Protein AF-A0A327HNP1-F1 (afdb_monomer)

Mean predicted aligned error: 20.13 Å

Sequence (141 aa):
MASVPINELDSLSKMDEYDQMLAMDRISRKYGISISNIQKQLSTLKNKGINGDLSSDNFSIPSKNNNAIGSNTQPLDSPTYLQNADKFRMKYDPSEQSMAKQAQVNQAILCPHCSAPLGIPATRPIKVMCPNCMQESTFHN

Radius of gyration: 29.87 Å; Cα contacts (8 Å, |Δi|>4): 95; chains: 1; bounding box: 74×47×58 Å

Foldseek 3Di:
DQDDDVVLLVVLVPDDPVVNVVSLVVSCVVRVHDSVVSVVVSVVVVCVVDPDDDDDDDDDDPDDDDDDDDDPPDDPPDPDDDDPPVVVDPDDDPDPVSVVLVVQQDDWDADPPPRDIDGDHPDPQDWDQDPPPRDIDTDHD

Secondary structur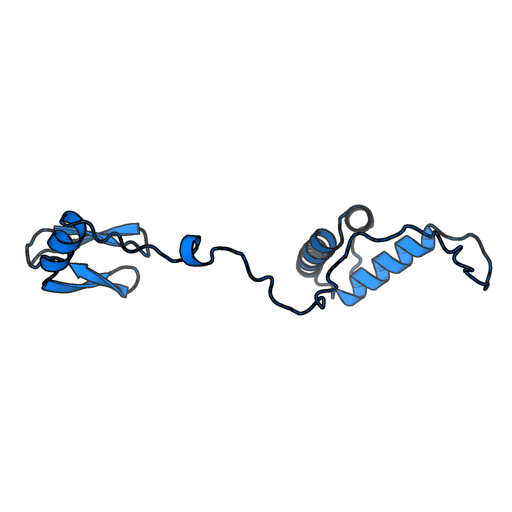e (DSSP, 8-state):
-----HHHHHHHHHS-HHHHHHHHHHHHHHHT--HHHHHHHHHHHHHHT--------------------------TTS----TTGGGGS------HHHHHHHHT--EEEE-TTT--EEEE-S-SSEEEE-TTT--EEEE--

Structure (mmCIF, N/CA/C/O backbone):
data_AF-A0A327HNP1-F1
#
_entry.id   AF-A0A327HNP1-F1
#
loop_
_atom_site.group_PDB
_atom_site.id
_atom_site.type_symbol
_atom_site.label_atom_id
_atom_site.label_alt_id
_atom_site.label_comp_id
_atom_site.label_asym_id
_atom_site.label_entity_id
_atom_site.label_seq_id
_atom_site.pdbx_PDB_ins_code
_atom_site.Cartn_x
_atom_site.Cartn_y
_atom_site.Cartn_z
_atom_site.occupancy
_atom_site.B_iso_or_equiv
_atom_site.auth_seq_id
_atom_site.auth_comp_id
_atom_site.auth_asym_id
_atom_site.auth_atom_id
_atom_site.pdbx_PDB_model_num
ATOM 1 N N . MET A 1 1 ? 24.141 -17.704 -35.811 1.00 49.81 1 MET A N 1
ATOM 2 C CA . MET A 1 1 ? 24.652 -16.547 -35.047 1.00 49.81 1 MET A CA 1
ATOM 3 C C . MET A 1 1 ? 23.521 -15.544 -34.935 1.00 49.81 1 MET A C 1
ATOM 5 O O . MET A 1 1 ? 23.135 -14.987 -35.952 1.00 49.81 1 MET A O 1
ATOM 9 N N . ALA A 1 2 ? 22.911 -15.406 -33.757 1.00 59.84 2 ALA A N 1
ATOM 10 C CA . ALA A 1 2 ? 21.849 -14.425 -33.555 1.00 59.84 2 ALA A CA 1
ATOM 11 C C . ALA A 1 2 ? 22.480 -13.024 -33.583 1.00 59.84 2 ALA A C 1
ATOM 13 O O . ALA A 1 2 ? 23.367 -12.730 -32.782 1.00 59.84 2 ALA A O 1
ATOM 14 N N . SER A 1 3 ? 22.088 -12.204 -34.556 1.00 68.12 3 SER A N 1
ATOM 15 C CA . SER A 1 3 ? 22.570 -10.832 -34.709 1.00 68.12 3 SER A CA 1
ATOM 16 C C . SER A 1 3 ? 21.439 -9.883 -34.363 1.00 68.12 3 SER A C 1
ATOM 18 O O . SER A 1 3 ? 20.332 -10.030 -34.879 1.00 68.12 3 SER A O 1
ATOM 20 N N . VAL A 1 4 ? 21.723 -8.898 -33.516 1.00 77.19 4 VAL A N 1
ATOM 21 C CA . VAL A 1 4 ? 20.814 -7.770 -33.320 1.00 77.19 4 VAL A CA 1
ATOM 22 C C . VAL A 1 4 ? 20.812 -6.936 -34.613 1.00 77.19 4 VAL A C 1
ATOM 24 O O . VAL A 1 4 ? 21.875 -6.764 -35.222 1.00 77.19 4 VAL A O 1
ATOM 27 N N . PRO A 1 5 ? 19.653 -6.453 -35.089 1.00 83.50 5 PRO A N 1
ATOM 28 C CA . PRO A 1 5 ? 19.597 -5.593 -36.266 1.00 83.50 5 PRO A CA 1
ATOM 29 C C . PRO A 1 5 ? 20.269 -4.235 -36.010 1.00 83.50 5 PRO A C 1
ATOM 31 O O . PRO A 1 5 ? 20.148 -3.654 -34.933 1.00 83.50 5 PRO A O 1
ATOM 34 N N . ILE A 1 6 ? 20.937 -3.704 -37.039 1.00 79.31 6 ILE A N 1
ATOM 35 C CA . ILE A 1 6 ? 21.750 -2.472 -36.977 1.00 79.31 6 ILE A CA 1
ATOM 36 C C . ILE A 1 6 ? 20.927 -1.252 -36.532 1.00 79.31 6 ILE A C 1
ATOM 38 O O . ILE A 1 6 ? 21.438 -0.404 -35.809 1.00 79.31 6 ILE A O 1
ATOM 42 N N . ASN A 1 7 ? 19.641 -1.195 -36.889 1.00 83.38 7 ASN A N 1
ATOM 43 C CA . ASN A 1 7 ? 18.745 -0.095 -36.513 1.00 83.38 7 ASN A CA 1
ATOM 44 C C . ASN A 1 7 ? 18.555 0.023 -34.989 1.00 83.38 7 ASN A C 1
ATOM 46 O O . ASN A 1 7 ? 18.468 1.128 -34.462 1.00 83.38 7 ASN A O 1
ATOM 50 N N . GLU A 1 8 ? 18.518 -1.107 -34.275 1.00 85.75 8 GLU A N 1
ATOM 51 C CA . GLU A 1 8 ? 18.394 -1.113 -32.810 1.00 85.75 8 GLU A CA 1
ATOM 52 C C . GLU A 1 8 ? 19.714 -0.651 -32.170 1.00 85.75 8 GLU A C 1
ATOM 54 O O . GLU A 1 8 ? 19.702 0.133 -31.225 1.00 85.75 8 GLU A O 1
ATOM 59 N N . LEU A 1 9 ? 20.862 -1.051 -32.731 1.00 83.44 9 LEU A N 1
ATOM 60 C CA . LEU A 1 9 ? 22.184 -0.606 -32.266 1.00 83.44 9 LEU A CA 1
ATOM 61 C C . LEU A 1 9 ? 22.427 0.889 -32.491 1.00 83.44 9 LEU A C 1
ATOM 63 O O . LEU A 1 9 ? 23.034 1.534 -31.640 1.00 83.44 9 LEU A O 1
ATOM 67 N N . ASP A 1 10 ? 21.948 1.445 -33.605 1.00 84.75 10 ASP A N 1
ATOM 68 C CA . ASP A 1 10 ? 22.019 2.887 -33.857 1.00 84.75 10 ASP A CA 1
ATOM 69 C C . ASP A 1 10 ? 21.170 3.656 -32.835 1.00 84.75 10 ASP A C 1
ATOM 71 O O . ASP A 1 10 ? 21.628 4.650 -32.269 1.00 84.75 10 ASP A O 1
ATOM 75 N N . SER A 1 11 ? 19.972 3.152 -32.514 1.00 85.00 11 SER A N 1
ATOM 76 C CA . SER A 1 11 ? 19.118 3.756 -31.484 1.00 85.00 11 SER A CA 1
ATOM 77 C C . SER A 1 11 ? 19.768 3.724 -30.097 1.00 85.00 11 SER A C 1
ATOM 79 O O . SER A 1 11 ? 19.776 4.739 -29.404 1.00 85.00 11 SER A O 1
ATOM 81 N N . LEU A 1 12 ? 20.415 2.608 -29.742 1.00 86.69 12 LEU A N 1
ATOM 82 C CA . LEU A 1 12 ? 21.168 2.449 -28.498 1.00 86.69 12 LEU A CA 1
ATOM 83 C C . LEU A 1 12 ? 22.353 3.412 -28.388 1.00 86.69 12 LEU A C 1
ATOM 85 O O . LEU A 1 12 ? 22.745 3.755 -27.279 1.00 86.69 12 LEU A O 1
ATOM 89 N N . SER A 1 13 ? 22.945 3.826 -29.512 1.00 8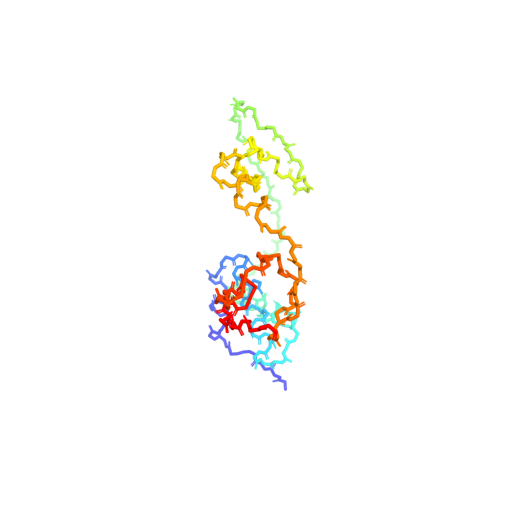4.00 13 SER A N 1
ATOM 90 C CA . SER A 1 13 ? 24.081 4.755 -29.510 1.00 84.00 13 SER A CA 1
ATOM 91 C C . SER A 1 13 ? 23.686 6.209 -29.223 1.00 84.00 13 SER A C 1
ATOM 93 O O . SER A 1 13 ? 24.545 7.006 -28.852 1.00 84.00 13 SER A O 1
ATOM 95 N N . LYS A 1 14 ? 22.401 6.549 -29.397 1.00 87.06 14 LYS A N 1
ATOM 96 C CA . LYS A 1 14 ? 21.849 7.902 -29.213 1.00 87.06 14 LYS A CA 1
ATOM 97 C C . LYS A 1 14 ? 21.201 8.113 -27.844 1.00 87.06 14 LYS A C 1
ATOM 99 O O . LYS A 1 14 ? 20.864 9.246 -27.520 1.00 87.06 14 LYS A O 1
ATOM 104 N N . MET A 1 15 ? 20.970 7.039 -27.091 1.00 87.25 15 MET A N 1
ATOM 105 C CA . MET A 1 15 ? 20.353 7.080 -25.765 1.00 87.25 15 MET A CA 1
ATOM 106 C C . MET A 1 15 ? 21.380 7.418 -24.680 1.00 87.25 15 MET A C 1
ATOM 108 O O . MET A 1 15 ? 22.563 7.103 -24.818 1.00 87.25 15 MET A O 1
ATOM 112 N N . ASP A 1 16 ? 20.902 8.010 -23.586 1.00 89.38 16 ASP A N 1
ATOM 113 C CA . ASP A 1 16 ? 21.692 8.210 -22.370 1.00 89.38 16 ASP A CA 1
ATOM 114 C C . ASP A 1 16 ? 22.076 6.864 -21.731 1.00 89.38 16 ASP A C 1
ATOM 116 O O . ASP A 1 16 ? 21.422 5.843 -21.946 1.00 89.38 16 ASP A O 1
ATOM 120 N N . GLU A 1 17 ? 23.129 6.850 -20.908 1.00 87.00 17 GLU A N 1
ATOM 121 C CA . GLU A 1 17 ? 23.732 5.623 -20.354 1.00 87.00 17 GLU A CA 1
ATOM 122 C C . GLU A 1 17 ? 22.732 4.738 -19.578 1.00 87.00 17 GLU A C 1
ATOM 124 O O . GLU A 1 17 ? 22.752 3.508 -19.692 1.00 87.00 17 GLU A O 1
ATOM 129 N N . TYR A 1 18 ? 21.799 5.350 -18.838 1.00 89.88 18 TYR A N 1
ATOM 130 C CA . TYR A 1 18 ? 20.748 4.624 -18.114 1.00 89.88 18 TYR A CA 1
ATOM 131 C C . TYR A 1 18 ? 19.718 3.980 -19.056 1.00 89.88 18 TYR A C 1
ATOM 133 O O . TYR A 1 18 ? 19.392 2.795 -18.921 1.00 89.88 18 TYR A O 1
ATOM 141 N N . ASP A 1 19 ? 19.239 4.736 -20.044 1.00 92.31 19 ASP A N 1
ATOM 142 C CA . ASP A 1 19 ? 18.279 4.247 -21.037 1.00 92.31 19 ASP A CA 1
ATOM 143 C C . ASP A 1 19 ? 18.902 3.176 -21.934 1.00 92.31 19 ASP A C 1
ATOM 145 O O . ASP A 1 19 ? 18.247 2.187 -22.278 1.00 92.31 19 ASP A O 1
ATOM 149 N N . GLN A 1 20 ? 20.196 3.314 -22.231 1.00 90.69 20 GLN A N 1
ATOM 150 C CA . GLN A 1 20 ? 20.982 2.311 -22.927 1.00 90.69 20 GLN A CA 1
ATOM 151 C C . GLN A 1 20 ? 20.970 0.987 -22.158 1.00 90.69 20 GLN A C 1
ATOM 153 O O . GLN A 1 20 ? 20.647 -0.045 -22.742 1.00 90.69 20 GLN A O 1
ATOM 158 N N . MET A 1 21 ? 21.243 0.984 -20.849 1.00 90.88 21 MET A N 1
ATOM 159 C CA . MET A 1 21 ? 21.204 -0.243 -20.040 1.00 90.88 21 MET A CA 1
ATOM 160 C C . MET A 1 21 ? 19.828 -0.928 -20.097 1.00 90.88 21 MET A C 1
ATOM 162 O O . MET A 1 21 ? 19.743 -2.144 -20.295 1.00 90.88 21 MET A O 1
ATOM 166 N N . LEU A 1 22 ? 18.744 -0.159 -19.973 1.00 92.69 22 LEU A N 1
ATOM 167 C CA . LEU A 1 22 ? 17.385 -0.701 -19.989 1.00 92.69 22 LEU A CA 1
ATOM 168 C C . LEU A 1 22 ? 16.991 -1.248 -21.371 1.00 92.69 22 LEU A C 1
ATOM 170 O O . LEU A 1 22 ? 16.366 -2.308 -21.475 1.00 92.69 22 LEU A O 1
ATOM 174 N N . ALA A 1 23 ? 17.369 -0.553 -22.443 1.00 91.69 23 ALA A N 1
ATOM 175 C CA . ALA A 1 23 ? 17.142 -1.000 -23.812 1.00 91.69 23 ALA A CA 1
ATOM 176 C C . ALA A 1 23 ? 17.944 -2.273 -24.138 1.00 91.69 23 ALA A C 1
ATOM 178 O O . ALA A 1 23 ? 17.420 -3.179 -24.788 1.00 91.69 23 ALA A O 1
ATOM 179 N N . MET A 1 24 ? 19.165 -2.404 -23.614 1.00 89.38 24 MET A N 1
ATOM 180 C CA . MET A 1 24 ? 19.993 -3.606 -23.759 1.00 89.38 24 MET A CA 1
ATOM 181 C C . MET A 1 24 ? 19.370 -4.830 -23.076 1.00 89.38 24 MET A C 1
ATOM 183 O O . MET A 1 24 ? 19.401 -5.914 -23.660 1.00 89.38 24 MET A O 1
ATOM 187 N N . ASP A 1 25 ? 18.743 -4.675 -21.900 1.00 91.94 25 ASP A N 1
ATOM 188 C CA . ASP A 1 25 ? 17.995 -5.770 -21.252 1.00 91.94 25 ASP A CA 1
ATOM 189 C C . ASP A 1 25 ? 16.779 -6.200 -22.092 1.00 91.94 25 ASP A C 1
ATOM 191 O O . ASP A 1 25 ? 16.537 -7.392 -22.300 1.00 91.94 25 ASP A O 1
ATOM 195 N N . ARG A 1 26 ? 16.045 -5.237 -22.667 1.00 91.56 26 ARG A N 1
ATOM 196 C CA . ARG A 1 26 ? 14.909 -5.525 -23.563 1.00 91.56 26 ARG A CA 1
ATOM 197 C C . ARG A 1 26 ? 15.349 -6.270 -24.827 1.00 91.56 26 ARG A C 1
ATOM 199 O O . ARG A 1 26 ? 14.717 -7.253 -25.212 1.00 91.56 26 ARG A O 1
ATOM 206 N N . ILE A 1 27 ? 16.437 -5.831 -25.459 1.00 89.25 27 ILE A N 1
ATOM 207 C CA . ILE A 1 27 ? 16.997 -6.440 -26.676 1.00 89.25 27 ILE A CA 1
ATOM 208 C C . ILE A 1 27 ? 17.559 -7.835 -26.375 1.00 89.25 27 ILE A C 1
ATOM 210 O O . ILE A 1 27 ? 17.314 -8.767 -27.143 1.00 89.25 27 ILE A O 1
ATOM 214 N N . SER A 1 28 ? 18.234 -8.003 -25.236 1.00 90.19 28 SER A N 1
ATOM 215 C CA . SER A 1 28 ? 18.723 -9.295 -24.735 1.00 90.19 28 SER A CA 1
ATOM 216 C C . SER A 1 28 ? 17.597 -10.328 -24.657 1.00 90.19 28 SER A C 1
ATOM 218 O O . SER A 1 28 ? 17.715 -11.419 -25.218 1.00 90.19 28 SER A O 1
ATOM 220 N N . ARG A 1 29 ? 16.452 -9.955 -24.071 1.00 89.44 29 ARG A N 1
ATOM 221 C CA . ARG A 1 29 ? 15.268 -10.826 -23.982 1.00 89.44 29 ARG A CA 1
ATOM 222 C C . ARG A 1 29 ? 14.609 -11.083 -25.337 1.00 89.44 29 ARG A C 1
ATOM 224 O O . ARG A 1 29 ? 14.182 -12.202 -25.597 1.00 89.44 29 ARG A O 1
ATOM 231 N N . LYS A 1 30 ? 14.529 -10.066 -26.202 1.00 89.62 30 LYS A N 1
ATOM 232 C CA . LYS A 1 30 ? 13.878 -10.152 -27.523 1.00 89.62 30 LYS A CA 1
ATOM 233 C C . LYS A 1 30 ? 14.625 -11.072 -28.490 1.00 89.62 30 LYS A C 1
ATOM 235 O O . LYS A 1 30 ? 13.987 -11.803 -29.240 1.00 89.62 30 LYS A O 1
ATOM 240 N N . TYR A 1 31 ? 15.956 -11.033 -28.479 1.00 87.25 31 TYR A N 1
ATOM 241 C CA . TYR A 1 31 ? 16.789 -11.783 -29.427 1.00 87.25 31 TYR A CA 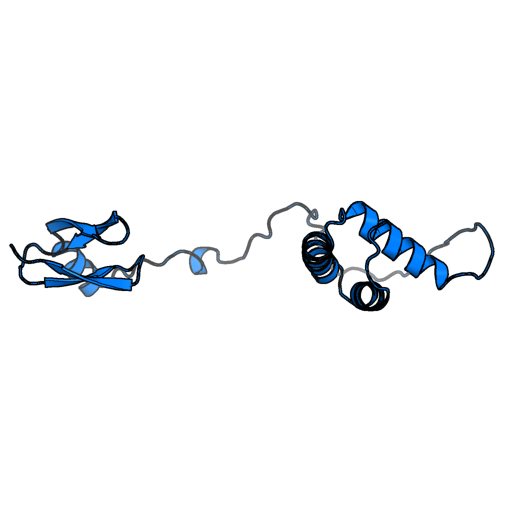1
ATOM 242 C C . TYR A 1 31 ? 17.540 -12.965 -28.796 1.00 87.25 31 TYR A C 1
ATOM 244 O O . TYR A 1 31 ? 18.195 -13.716 -29.517 1.00 87.25 31 TYR A O 1
ATOM 252 N N . GLY A 1 32 ? 17.446 -13.153 -27.475 1.00 85.56 32 GLY A N 1
ATOM 253 C CA . GLY A 1 32 ? 18.103 -14.248 -26.754 1.00 85.56 32 GLY A CA 1
ATOM 254 C C . GLY A 1 32 ? 19.630 -14.131 -26.730 1.00 85.56 32 GLY A C 1
ATOM 255 O O . GLY A 1 32 ? 20.329 -15.142 -26.769 1.00 85.56 32 GLY A O 1
ATOM 256 N N . ILE A 1 33 ? 20.160 -12.906 -26.725 1.00 85.75 33 ILE A N 1
ATOM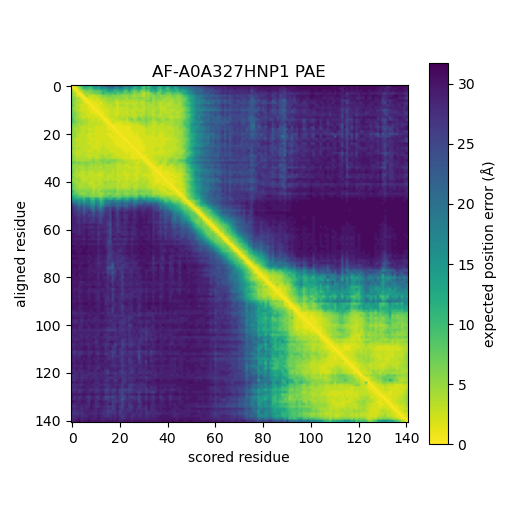 257 C CA . ILE A 1 33 ? 21.598 -12.618 -26.822 1.00 85.75 33 ILE A CA 1
ATOM 258 C C . ILE A 1 33 ? 22.073 -12.032 -25.494 1.00 85.75 33 ILE A C 1
ATOM 260 O O . ILE A 1 33 ? 21.425 -11.153 -24.940 1.00 85.75 33 ILE A O 1
ATOM 264 N N . SER A 1 34 ? 23.226 -12.478 -24.990 1.00 87.00 34 SER A N 1
ATOM 265 C CA . SER A 1 34 ? 23.791 -11.924 -23.757 1.00 87.00 34 SER A CA 1
ATOM 266 C C . SER A 1 34 ? 24.131 -10.438 -23.899 1.00 87.00 34 SER A C 1
ATOM 268 O O . SER A 1 34 ? 24.653 -9.995 -24.924 1.00 87.00 34 SER A O 1
ATOM 270 N N . ILE A 1 35 ? 23.926 -9.678 -22.823 1.00 86.06 35 ILE A N 1
ATOM 271 C CA . ILE A 1 35 ? 24.233 -8.238 -22.755 1.00 86.06 35 ILE A CA 1
ATOM 272 C C . ILE A 1 35 ? 25.692 -7.954 -23.161 1.00 86.06 35 ILE A C 1
ATOM 274 O O . ILE A 1 35 ? 25.960 -7.012 -23.905 1.00 86.06 35 ILE A O 1
ATOM 278 N N . SER A 1 36 ? 26.623 -8.833 -22.774 1.00 85.69 36 SER A N 1
ATOM 279 C CA . SER A 1 36 ? 28.044 -8.750 -23.134 1.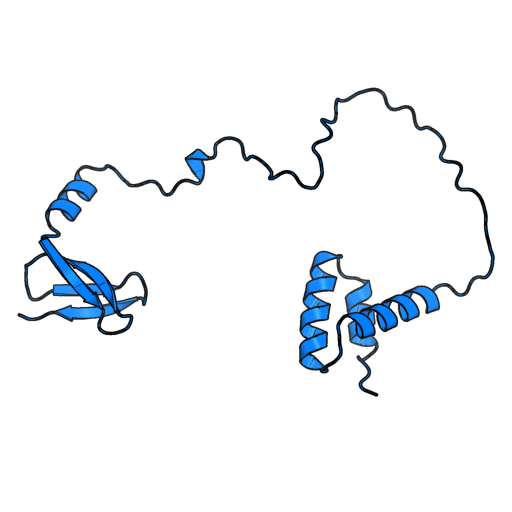00 85.69 36 SER A CA 1
ATOM 280 C C . SER A 1 36 ? 28.309 -8.817 -24.643 1.00 85.69 36 SER A C 1
ATOM 282 O O . SER A 1 36 ? 29.221 -8.159 -25.142 1.00 85.69 36 SER A O 1
ATOM 284 N N . ASN A 1 37 ? 27.518 -9.589 -25.390 1.00 84.75 37 ASN A N 1
ATOM 285 C CA . ASN A 1 37 ? 27.648 -9.677 -26.843 1.00 84.75 37 ASN A CA 1
ATOM 286 C C . ASN A 1 37 ? 27.087 -8.426 -27.519 1.00 84.75 37 ASN A C 1
ATOM 288 O O . ASN A 1 37 ? 27.696 -7.926 -28.462 1.00 84.75 37 ASN A O 1
ATOM 292 N N . ILE A 1 38 ? 25.986 -7.877 -27.004 1.00 87.12 38 ILE A N 1
ATOM 293 C CA . ILE A 1 38 ? 25.399 -6.646 -27.539 1.00 87.12 38 ILE A CA 1
ATOM 294 C C . ILE A 1 38 ? 26.344 -5.456 -27.284 1.00 87.12 38 ILE A C 1
ATOM 296 O O . ILE A 1 38 ? 26.560 -4.644 -28.179 1.00 87.12 38 ILE A O 1
ATOM 300 N N . GLN A 1 39 ? 27.001 -5.388 -26.118 1.00 86.88 39 GLN A N 1
ATOM 301 C CA . GLN A 1 39 ? 28.001 -4.350 -25.818 1.00 86.88 39 GLN A CA 1
ATOM 302 C C . GLN A 1 39 ? 29.200 -4.403 -26.773 1.00 86.88 39 GLN A C 1
ATOM 304 O O . GLN A 1 39 ? 29.645 -3.363 -27.252 1.00 86.88 39 GLN A O 1
ATOM 309 N N . LYS A 1 40 ? 29.696 -5.605 -27.100 1.00 85.31 40 LYS A N 1
ATOM 310 C CA . LYS A 1 40 ? 30.757 -5.790 -28.108 1.00 85.31 40 LYS A CA 1
ATOM 311 C C . LYS A 1 40 ? 30.315 -5.330 -29.499 1.00 85.31 40 LYS A C 1
ATOM 313 O O . LYS A 1 40 ? 31.093 -4.720 -30.229 1.00 85.31 40 LYS A O 1
ATOM 318 N N . GLN A 1 41 ? 29.073 -5.612 -29.886 1.00 83.12 41 GLN A N 1
ATOM 319 C CA . GLN A 1 41 ? 28.537 -5.155 -31.172 1.00 83.12 41 GLN A CA 1
ATOM 320 C C . GLN A 1 41 ? 28.361 -3.627 -31.204 1.00 83.12 41 GLN A C 1
ATOM 322 O O . GLN A 1 41 ? 28.615 -2.993 -32.224 1.00 83.12 41 GLN A O 1
ATOM 327 N N . LEU A 1 42 ? 28.008 -3.014 -30.074 1.00 84.50 42 LEU A N 1
ATOM 328 C CA . LEU A 1 42 ? 27.876 -1.565 -29.956 1.00 84.50 42 LEU A CA 1
ATOM 329 C C . LEU A 1 42 ? 29.236 -0.847 -29.958 1.00 84.50 42 LEU A C 1
ATOM 331 O O . LEU A 1 42 ? 29.390 0.168 -30.633 1.00 84.50 42 LEU A O 1
ATOM 335 N N . SER A 1 43 ? 30.248 -1.382 -29.269 1.00 80.19 43 SER A N 1
ATOM 336 C CA . SER A 1 43 ? 31.604 -0.814 -29.280 1.00 80.19 43 SER A CA 1
ATOM 337 C C . SER A 1 43 ? 32.290 -0.966 -30.639 1.00 80.19 43 SER A C 1
ATOM 339 O O . SER A 1 43 ? 32.935 -0.031 -31.107 1.00 80.19 43 SER A O 1
ATOM 341 N N . THR A 1 44 ? 32.098 -2.097 -31.325 1.00 80.69 44 THR A N 1
ATOM 342 C CA . THR A 1 44 ? 32.581 -2.272 -32.706 1.00 80.69 44 THR A CA 1
ATOM 343 C C . THR A 1 44 ? 31.888 -1.326 -33.683 1.00 80.69 44 THR A C 1
ATOM 345 O O . THR A 1 44 ? 32.558 -0.789 -34.561 1.00 80.69 44 THR A O 1
ATOM 348 N N . LEU A 1 45 ? 30.588 -1.051 -33.517 1.00 77.69 45 LEU A N 1
ATOM 349 C CA . LEU A 1 45 ? 29.877 -0.052 -34.320 1.00 77.69 45 LEU A CA 1
ATOM 350 C C . LEU A 1 45 ? 30.404 1.367 -34.059 1.00 77.69 45 LEU A C 1
ATOM 352 O O . LEU A 1 45 ? 30.692 2.092 -35.010 1.00 77.69 45 LEU A O 1
ATOM 356 N N . LYS A 1 46 ? 30.595 1.733 -32.785 1.00 75.56 46 LYS A N 1
ATOM 357 C CA . LYS A 1 46 ? 31.152 3.032 -32.386 1.00 75.56 46 LYS A CA 1
ATOM 358 C C . LYS A 1 46 ? 32.556 3.235 -32.952 1.00 75.56 46 LYS A C 1
ATOM 360 O O . LYS A 1 46 ? 32.825 4.285 -33.517 1.00 75.56 46 LYS A O 1
ATOM 365 N N . ASN A 1 47 ? 33.409 2.213 -32.892 1.00 67.31 47 ASN A N 1
ATOM 366 C CA . ASN A 1 47 ? 34.760 2.269 -33.454 1.00 67.31 47 ASN A CA 1
ATOM 367 C C . ASN A 1 47 ? 34.774 2.215 -34.988 1.00 67.31 47 ASN A C 1
ATOM 369 O O . ASN A 1 47 ? 35.667 2.780 -35.609 1.00 67.31 47 ASN A O 1
ATOM 373 N N . LYS A 1 48 ? 33.781 1.591 -35.635 1.00 60.81 48 LYS A N 1
ATOM 374 C CA . LYS A 1 48 ? 33.686 1.566 -37.103 1.00 60.81 48 LYS A CA 1
ATOM 375 C C . LYS A 1 48 ? 33.404 2.951 -37.700 1.00 60.81 48 LYS A C 1
ATOM 377 O O . LYS A 1 48 ? 33.798 3.193 -38.839 1.00 60.81 48 LYS A O 1
ATOM 382 N N . GLY A 1 49 ? 32.802 3.861 -36.930 1.00 51.25 49 GLY A N 1
ATOM 383 C CA . GLY A 1 49 ? 32.676 5.282 -37.277 1.00 51.25 49 GLY A CA 1
ATOM 384 C C . GLY A 1 49 ? 33.976 6.090 -37.153 1.00 51.25 49 GLY A C 1
ATOM 385 O O . GLY A 1 49 ? 34.002 7.249 -37.553 1.00 51.25 49 GLY A O 1
ATOM 386 N N . ILE A 1 50 ? 35.050 5.493 -36.625 1.00 49.19 50 ILE A N 1
ATOM 387 C CA . ILE A 1 50 ? 36.333 6.148 -36.344 1.00 49.19 50 ILE A CA 1
ATOM 388 C C . ILE A 1 50 ? 37.459 5.309 -36.962 1.00 49.19 50 ILE A C 1
ATOM 390 O O . ILE A 1 50 ? 38.323 4.778 -36.277 1.00 49.19 50 ILE A O 1
ATOM 394 N N . ASN A 1 51 ? 37.438 5.151 -38.286 1.00 40.50 51 ASN A N 1
ATOM 395 C CA . ASN A 1 51 ? 38.643 4.774 -39.028 1.00 40.50 51 ASN A CA 1
ATOM 396 C C . ASN A 1 51 ? 39.280 6.051 -39.581 1.00 40.50 51 ASN A C 1
ATOM 398 O O . ASN A 1 51 ? 39.198 6.353 -40.767 1.00 40.50 51 ASN A O 1
ATOM 402 N N . GLY A 1 52 ? 39.861 6.815 -38.660 1.00 36.12 52 GLY A N 1
ATOM 403 C CA . GLY A 1 52 ? 41.006 7.677 -38.899 1.00 36.12 52 GLY A CA 1
ATOM 404 C C . GLY A 1 52 ? 42.121 7.149 -38.002 1.00 36.12 52 GLY A C 1
ATOM 405 O O . GLY A 1 52 ? 41.926 7.010 -36.800 1.00 36.12 52 GLY A O 1
ATOM 406 N N . ASP A 1 53 ? 43.212 6.758 -38.640 1.00 39.66 53 ASP A N 1
ATOM 407 C CA . ASP A 1 53 ? 44.420 6.142 -38.099 1.00 39.66 53 ASP A CA 1
ATOM 408 C C . ASP A 1 53 ? 45.115 6.986 -37.003 1.00 39.66 53 ASP A C 1
ATOM 410 O O . ASP A 1 53 ? 44.900 8.194 -36.905 1.00 39.66 53 ASP A O 1
ATOM 414 N N . LEU A 1 54 ? 46.043 6.331 -36.297 1.00 38.44 54 LEU A N 1
ATOM 415 C CA . LEU A 1 54 ? 47.147 6.860 -35.479 1.00 38.44 54 LEU A CA 1
ATOM 416 C C . LEU A 1 54 ? 46.960 7.075 -33.954 1.00 38.44 54 LEU A C 1
ATOM 418 O O . LEU A 1 54 ? 46.332 8.013 -33.481 1.00 38.44 54 LEU A O 1
ATOM 422 N N . SER A 1 55 ? 47.618 6.169 -33.216 1.00 42.28 55 SER A N 1
ATOM 423 C CA . SER A 1 55 ? 48.646 6.359 -32.170 1.00 42.28 55 SER A CA 1
ATOM 424 C C . SER A 1 55 ? 48.566 7.485 -31.126 1.00 42.28 55 SER A C 1
ATOM 426 O O . SER A 1 55 ? 48.349 8.646 -31.434 1.00 42.28 55 SER A O 1
ATOM 428 N N . SER A 1 56 ? 48.911 7.084 -29.891 1.00 53.38 56 SER A N 1
ATOM 429 C CA . SER A 1 56 ? 49.698 7.801 -28.865 1.00 53.38 56 SER A CA 1
ATOM 430 C C . SER A 1 56 ? 49.905 9.304 -29.069 1.00 53.38 56 SER A C 1
ATOM 432 O O . SER A 1 56 ? 50.630 9.689 -29.977 1.00 53.38 56 SER A O 1
ATOM 434 N N . ASP A 1 57 ? 49.386 10.131 -28.155 1.00 38.78 57 ASP A N 1
ATOM 435 C CA . ASP A 1 57 ? 50.224 10.999 -27.311 1.00 38.78 57 ASP A CA 1
ATOM 436 C C . ASP A 1 57 ? 49.409 11.976 -26.442 1.00 38.78 57 ASP A C 1
ATOM 438 O O . ASP A 1 57 ? 48.471 12.633 -26.882 1.00 38.78 57 ASP A O 1
ATOM 442 N N . ASN A 1 58 ? 49.840 12.063 -25.180 1.00 49.72 58 ASN A N 1
ATOM 443 C CA . ASN A 1 58 ? 49.896 13.255 -24.326 1.00 49.72 58 ASN A CA 1
ATOM 444 C C . ASN A 1 58 ? 48.701 14.227 -24.333 1.00 49.72 58 ASN A C 1
ATOM 446 O O . ASN A 1 58 ? 48.717 15.268 -24.990 1.00 49.72 58 ASN A O 1
ATOM 450 N N . PHE A 1 59 ? 47.738 13.990 -23.438 1.00 36.88 59 PHE A N 1
ATOM 451 C CA . PHE A 1 59 ? 46.823 15.043 -22.990 1.00 36.88 59 PHE A CA 1
ATOM 452 C C . PHE A 1 59 ? 47.468 15.868 -21.864 1.00 36.88 59 PHE A C 1
ATOM 454 O O . PHE A 1 59 ? 47.333 15.560 -20.680 1.00 36.88 59 PHE A O 1
ATOM 461 N N . SER A 1 60 ? 48.163 16.944 -22.238 1.00 45.03 60 SER A N 1
ATOM 462 C CA . SER A 1 60 ? 48.446 18.061 -21.329 1.00 45.03 60 SER A CA 1
ATOM 463 C C . SER A 1 60 ? 47.160 18.854 -21.104 1.00 45.03 60 SER A C 1
ATOM 465 O O . SER A 1 60 ? 46.659 19.518 -22.010 1.00 45.03 60 SER A O 1
ATOM 467 N N . ILE A 1 61 ? 46.622 18.787 -19.887 1.00 51.09 61 ILE A N 1
ATOM 468 C CA . ILE A 1 61 ? 45.493 19.609 -19.443 1.00 51.09 61 ILE A CA 1
ATOM 469 C C . ILE A 1 61 ? 46.017 21.016 -19.104 1.00 51.09 61 ILE A C 1
ATOM 471 O O . ILE A 1 61 ? 46.873 21.133 -18.224 1.00 51.09 61 ILE A O 1
ATOM 475 N N . PRO A 1 62 ? 45.520 22.106 -19.721 1.00 45.12 62 PRO A N 1
ATOM 476 C CA . PRO A 1 62 ? 45.814 23.445 -19.238 1.00 45.12 62 PRO A CA 1
ATOM 477 C C . PRO A 1 62 ? 44.986 23.702 -17.976 1.00 45.12 62 PRO A C 1
ATOM 479 O O . PRO A 1 62 ? 43.753 23.708 -18.016 1.00 45.12 62 PRO A O 1
ATOM 482 N N . SER A 1 63 ? 45.679 23.932 -16.858 1.00 50.78 63 SER A N 1
ATOM 483 C CA . SER A 1 63 ? 45.112 24.446 -15.608 1.00 50.78 63 SER A CA 1
ATOM 484 C C . SER A 1 63 ? 44.254 25.678 -15.873 1.00 50.78 63 SER A C 1
ATOM 486 O O . SER A 1 63 ? 44.768 26.767 -16.135 1.00 50.78 63 SER A O 1
ATOM 488 N N . LYS A 1 64 ? 42.935 25.525 -15.745 1.00 43.97 64 LYS A N 1
ATOM 489 C CA . LYS A 1 64 ? 42.025 26.658 -15.620 1.00 43.97 64 LYS A CA 1
ATOM 490 C C . LYS A 1 64 ? 41.828 26.935 -14.135 1.00 43.97 64 LYS A C 1
ATOM 492 O O . LYS A 1 64 ? 40.991 26.321 -13.480 1.00 43.97 64 LYS A O 1
ATOM 497 N N . ASN A 1 65 ? 42.641 27.860 -13.627 1.00 52.66 65 ASN A N 1
ATOM 498 C CA . ASN A 1 65 ? 42.395 28.562 -12.372 1.00 52.66 65 ASN A CA 1
ATOM 499 C C . ASN A 1 65 ? 40.968 29.119 -12.394 1.00 52.66 65 ASN A C 1
ATOM 501 O O . ASN A 1 65 ? 40.690 30.076 -13.110 1.00 52.66 65 ASN A O 1
ATOM 505 N N . ASN A 1 66 ? 40.079 28.527 -11.603 1.00 44.59 66 ASN A N 1
ATOM 506 C CA . ASN A 1 66 ? 38.858 29.179 -11.162 1.00 44.59 66 ASN A CA 1
ATOM 507 C C . ASN A 1 66 ? 38.781 29.005 -9.653 1.00 44.59 66 ASN A C 1
ATOM 509 O O . ASN A 1 66 ? 38.546 27.918 -9.130 1.00 44.59 66 ASN A O 1
ATOM 513 N N . ASN A 1 67 ? 39.063 30.110 -8.977 1.00 44.56 67 ASN A N 1
ATOM 514 C CA . ASN A 1 67 ? 39.011 30.243 -7.539 1.00 44.56 67 ASN A CA 1
ATOM 515 C C . ASN A 1 67 ? 37.609 29.897 -7.012 1.00 44.56 67 ASN A C 1
ATOM 517 O O . ASN A 1 67 ? 36.617 30.492 -7.417 1.00 44.56 67 ASN A O 1
ATOM 521 N N . ALA A 1 68 ? 37.597 28.941 -6.083 1.00 51.16 68 ALA A N 1
ATOM 522 C CA . ALA A 1 68 ? 36.758 28.856 -4.891 1.00 51.16 68 ALA A CA 1
ATOM 523 C C . ALA A 1 68 ? 35.269 29.244 -5.006 1.00 51.16 68 ALA A C 1
ATOM 525 O O . ALA A 1 68 ? 34.876 30.360 -4.678 1.00 51.16 68 ALA A O 1
ATOM 526 N N . ILE A 1 69 ? 34.423 28.241 -5.248 1.00 44.84 69 ILE A N 1
ATOM 527 C CA . ILE A 1 69 ? 33.206 28.052 -4.448 1.00 44.84 69 ILE A CA 1
ATOM 528 C C . ILE A 1 69 ? 33.265 26.613 -3.934 1.00 44.84 69 ILE A C 1
ATOM 530 O O . ILE A 1 69 ? 33.387 25.681 -4.724 1.00 44.84 69 ILE A O 1
ATOM 534 N N . GLY A 1 70 ? 33.273 26.450 -2.608 1.00 53.94 70 GLY A N 1
ATOM 535 C CA . GLY A 1 70 ? 33.505 25.178 -1.928 1.00 53.94 70 GLY A CA 1
ATOM 536 C C . GLY A 1 70 ? 32.542 24.083 -2.378 1.00 53.94 70 GLY A C 1
ATOM 537 O O . GLY A 1 70 ? 31.384 24.052 -1.967 1.00 53.94 70 GLY A O 1
ATOM 538 N N . SER A 1 71 ? 33.032 23.162 -3.202 1.00 42.81 71 SER A N 1
ATOM 539 C CA . SER A 1 71 ? 32.356 21.914 -3.517 1.00 42.81 71 SER A CA 1
ATOM 540 C C . SER A 1 71 ? 32.774 20.878 -2.483 1.00 42.81 71 SER A C 1
ATOM 542 O O . SER A 1 71 ? 33.873 20.331 -2.503 1.00 42.81 71 SER A O 1
ATOM 544 N N . ASN A 1 72 ? 31.874 20.647 -1.534 1.00 49.19 72 ASN A N 1
ATOM 545 C CA . ASN A 1 72 ? 31.956 19.545 -0.595 1.00 49.19 72 ASN A CA 1
ATOM 546 C C . ASN A 1 72 ? 31.967 18.242 -1.415 1.00 49.19 72 ASN A C 1
ATOM 548 O O . ASN A 1 72 ? 30.944 17.850 -1.976 1.00 49.19 72 ASN A O 1
ATOM 552 N N . THR A 1 73 ? 33.133 17.616 -1.561 1.00 54.91 73 THR A N 1
ATOM 553 C CA . THR A 1 73 ? 33.301 16.337 -2.257 1.00 54.91 73 THR A CA 1
ATOM 554 C C . THR A 1 73 ? 32.693 15.237 -1.398 1.00 54.91 73 THR A C 1
ATOM 556 O O . THR A 1 73 ? 33.381 14.627 -0.580 1.00 54.91 73 THR A O 1
ATOM 559 N N . GLN A 1 74 ? 31.386 15.008 -1.531 1.00 59.72 74 GLN A N 1
ATOM 560 C CA . GLN A 1 74 ? 30.779 13.798 -0.987 1.00 59.72 74 GLN A CA 1
ATOM 561 C C . GLN A 1 74 ? 31.161 12.595 -1.870 1.00 59.72 74 GLN A C 1
ATOM 563 O O . GLN A 1 74 ? 31.102 12.701 -3.096 1.00 59.72 74 GLN A O 1
ATOM 568 N N . PRO A 1 75 ? 31.589 11.466 -1.276 1.00 60.72 75 PRO A N 1
ATOM 569 C CA . PRO A 1 75 ? 31.947 10.263 -2.021 1.00 60.72 75 PRO A CA 1
ATOM 570 C C . PRO A 1 75 ? 30.719 9.690 -2.746 1.00 60.72 75 PRO A C 1
ATOM 572 O O . PRO A 1 75 ? 29.628 9.640 -2.170 1.00 60.72 75 PRO A O 1
ATOM 575 N N . LEU A 1 76 ? 30.921 9.242 -3.993 1.00 61.53 76 LEU A N 1
ATOM 576 C CA . LEU A 1 76 ? 29.881 8.766 -4.924 1.00 61.53 76 LEU A CA 1
ATOM 577 C C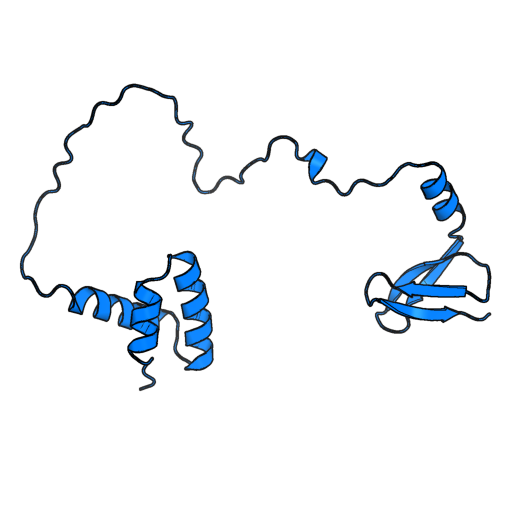 . LEU A 1 76 ? 29.058 7.554 -4.427 1.00 61.53 76 LEU A C 1
ATOM 579 O O . LEU A 1 76 ? 28.034 7.253 -5.027 1.00 61.53 76 LEU A O 1
ATOM 583 N N . ASP A 1 77 ? 29.453 6.912 -3.322 1.00 63.22 77 ASP A N 1
ATOM 584 C CA . ASP A 1 77 ? 28.764 5.761 -2.708 1.00 63.22 77 ASP A CA 1
ATOM 585 C C . ASP A 1 77 ? 28.019 6.098 -1.400 1.00 63.22 77 ASP A C 1
ATOM 587 O O . ASP A 1 77 ? 27.600 5.206 -0.659 1.00 63.22 77 ASP A O 1
ATOM 591 N N . SER A 1 78 ? 27.857 7.381 -1.062 1.00 68.50 78 SER A N 1
ATOM 592 C CA . SER A 1 78 ? 27.127 7.774 0.150 1.00 68.50 78 SER A CA 1
ATOM 593 C C . SER A 1 78 ? 25.644 8.053 -0.140 1.00 68.50 78 SER A C 1
ATOM 595 O O . SER A 1 78 ? 25.330 8.770 -1.094 1.00 68.50 78 SER A O 1
ATOM 597 N N . PRO A 1 79 ? 24.702 7.507 0.659 1.00 76.00 79 PRO A N 1
ATOM 598 C CA . PRO A 1 79 ? 23.285 7.782 0.470 1.00 76.00 79 PRO A CA 1
ATOM 599 C C . PRO A 1 79 ? 23.028 9.282 0.623 1.00 76.00 79 PRO A C 1
ATOM 601 O O . PRO A 1 79 ? 23.465 9.908 1.590 1.00 76.00 79 PRO A O 1
ATOM 604 N N . THR A 1 80 ? 22.307 9.864 -0.335 1.00 81.25 80 THR A N 1
ATOM 605 C CA . THR A 1 80 ? 21.926 11.275 -0.282 1.00 81.25 80 THR A CA 1
ATOM 606 C C . THR A 1 80 ? 20.938 11.490 0.861 1.00 81.25 80 THR A C 1
ATO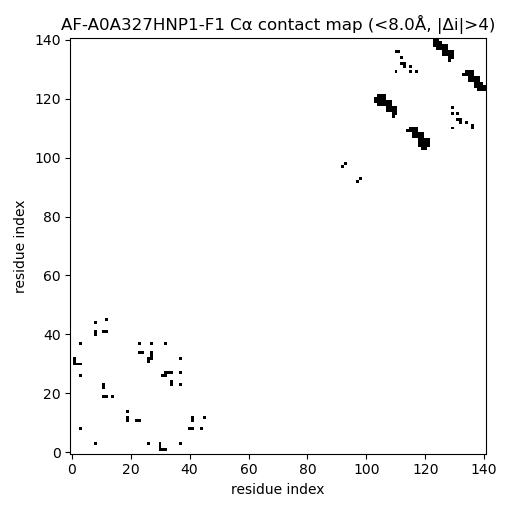M 608 O O . THR A 1 80 ? 19.772 11.101 0.784 1.00 81.25 80 THR A O 1
ATOM 611 N N . TYR A 1 81 ? 21.402 12.115 1.942 1.00 81.50 81 TYR A N 1
ATOM 612 C CA . TYR A 1 81 ? 20.554 12.471 3.074 1.00 81.50 81 TYR A CA 1
ATOM 613 C C . TYR A 1 81 ? 19.686 13.670 2.707 1.00 81.50 81 TYR A C 1
ATOM 615 O O . TYR A 1 81 ? 20.165 14.798 2.584 1.00 81.50 81 TYR A O 1
ATOM 623 N N . LEU A 1 82 ? 18.393 13.417 2.536 1.00 83.50 82 LEU A N 1
ATOM 624 C CA . LEU A 1 82 ? 17.423 14.459 2.243 1.00 83.50 82 LEU A CA 1
ATOM 625 C C . LEU A 1 82 ? 17.141 15.279 3.508 1.00 83.50 82 LEU A C 1
ATOM 627 O O . LEU A 1 82 ? 16.780 14.737 4.557 1.00 83.50 82 LEU A O 1
ATOM 631 N N . GLN A 1 83 ? 17.283 16.599 3.418 1.00 82.12 83 GLN A N 1
ATOM 632 C CA . GLN A 1 83 ? 16.902 17.496 4.504 1.00 82.12 83 GLN A CA 1
ATOM 633 C C . GLN A 1 83 ? 15.370 17.451 4.668 1.00 82.12 83 GLN A C 1
ATOM 635 O O . GLN A 1 83 ? 14.636 17.600 3.695 1.00 82.12 83 GLN A O 1
ATOM 640 N N . ASN A 1 84 ? 14.877 17.289 5.902 1.00 77.94 84 ASN A N 1
ATOM 641 C CA . ASN A 1 84 ? 13.462 17.036 6.249 1.00 77.94 84 ASN A CA 1
ATOM 642 C C . ASN A 1 84 ? 12.927 15.632 5.893 1.00 77.94 84 ASN A C 1
ATOM 644 O O . ASN A 1 84 ? 11.852 15.503 5.300 1.00 77.94 84 ASN A O 1
ATOM 648 N N . ALA A 1 85 ? 13.615 14.574 6.333 1.00 80.00 85 ALA A N 1
ATOM 649 C CA . ALA A 1 85 ? 13.119 13.192 6.257 1.00 80.00 85 ALA A CA 1
ATOM 650 C C . ALA A 1 85 ? 11.689 13.012 6.823 1.00 80.00 85 ALA A C 1
ATOM 652 O O . ALA A 1 85 ? 10.930 12.171 6.344 1.00 80.00 85 ALA A O 1
ATOM 653 N N . ASP A 1 86 ? 11.277 13.847 7.783 1.00 80.88 86 ASP A N 1
ATOM 654 C CA . ASP A 1 86 ? 9.937 13.823 8.385 1.00 80.88 86 ASP A CA 1
ATOM 655 C C . ASP A 1 86 ? 8.789 14.079 7.401 1.00 80.88 86 ASP A C 1
ATOM 657 O O . ASP A 1 86 ? 7.654 13.673 7.656 1.00 80.88 86 ASP A O 1
ATOM 661 N N . LYS A 1 87 ? 9.054 14.724 6.258 1.00 79.81 87 LYS A N 1
ATOM 662 C CA . LYS A 1 87 ? 8.038 14.936 5.214 1.00 79.81 87 LYS A CA 1
ATOM 663 C C . LYS A 1 87 ? 7.699 13.661 4.446 1.00 79.81 87 LYS A C 1
ATOM 665 O O . LYS A 1 87 ? 6.617 13.581 3.877 1.00 79.81 87 LYS A O 1
ATOM 670 N N . PHE A 1 88 ? 8.602 12.687 4.455 1.00 79.56 88 PHE A N 1
ATOM 671 C CA . PHE A 1 88 ? 8.470 11.421 3.734 1.00 79.56 88 PHE A CA 1
ATOM 672 C C . PHE A 1 88 ? 8.012 10.276 4.643 1.00 79.56 88 PHE A C 1
ATOM 674 O O . PHE A 1 88 ? 7.836 9.150 4.185 1.00 79.56 88 PHE A O 1
ATOM 681 N N . ARG A 1 89 ? 7.805 10.549 5.937 1.00 79.94 89 ARG A N 1
ATOM 682 C CA . ARG A 1 89 ? 7.208 9.587 6.863 1.00 79.94 89 ARG A CA 1
ATOM 683 C C . ARG A 1 89 ? 5.712 9.476 6.583 1.00 79.94 89 ARG A C 1
ATOM 685 O O . ARG A 1 89 ? 5.036 10.488 6.403 1.00 79.94 89 ARG A O 1
ATOM 692 N N . MET A 1 90 ? 5.198 8.247 6.591 1.00 78.62 90 MET A N 1
ATOM 693 C CA . MET A 1 90 ? 3.760 7.982 6.570 1.00 78.62 90 MET A CA 1
ATOM 694 C C . MET A 1 90 ? 3.142 8.659 7.796 1.00 78.62 90 MET A C 1
ATOM 696 O O . MET A 1 90 ? 3.356 8.222 8.927 1.00 78.62 90 MET A O 1
ATOM 700 N N . LYS A 1 91 ? 2.440 9.776 7.591 1.00 73.06 91 LYS A N 1
ATOM 701 C CA . LYS A 1 91 ? 1.786 10.490 8.683 1.00 73.06 91 LYS A CA 1
ATOM 702 C C . LYS A 1 91 ? 0.502 9.759 9.019 1.00 73.06 91 LYS A C 1
ATOM 704 O O . LYS A 1 91 ? -0.433 9.730 8.226 1.00 73.06 91 LYS A O 1
ATOM 709 N N . TYR A 1 92 ? 0.482 9.172 10.203 1.00 74.25 92 TYR A N 1
ATOM 710 C CA . TYR A 1 92 ? -0.763 8.825 10.853 1.00 74.25 92 TYR A CA 1
ATOM 711 C C . TYR A 1 92 ? -1.542 10.123 11.104 1.00 74.25 92 TYR A C 1
ATOM 713 O O . TYR A 1 92 ? -0.944 11.090 11.570 1.00 74.25 92 TYR A O 1
ATOM 721 N N . ASP A 1 93 ? -2.827 10.170 10.756 1.00 77.50 93 ASP A N 1
ATOM 722 C CA . ASP A 1 93 ? -3.692 11.305 11.083 1.00 77.50 93 ASP A CA 1
ATOM 723 C C . ASP A 1 93 ? -4.201 11.135 12.525 1.00 77.50 93 ASP A C 1
ATOM 725 O O . ASP A 1 93 ? -5.056 10.276 12.760 1.00 77.50 93 ASP A O 1
ATOM 729 N N . PRO A 1 94 ? -3.693 11.909 13.505 1.00 80.50 94 PRO A N 1
ATOM 730 C CA . PRO A 1 94 ? -4.108 11.800 14.898 1.00 80.50 94 PRO A CA 1
ATOM 731 C C . PRO A 1 94 ? -5.441 12.511 15.165 1.00 80.50 94 PRO A C 1
ATOM 733 O O . PRO A 1 94 ? -5.746 12.813 16.315 1.00 80.50 94 PRO A O 1
ATOM 736 N N . SER A 1 95 ? -6.223 12.836 14.129 1.00 86.50 95 SER A N 1
ATOM 737 C CA . SER A 1 95 ? -7.528 13.455 14.314 1.00 86.50 95 SER A CA 1
ATOM 738 C C . SER A 1 95 ? -8.431 12.605 15.217 1.00 86.50 95 SER A C 1
ATOM 740 O O . SER A 1 95 ? -8.451 11.372 15.149 1.00 86.50 95 SER A O 1
ATOM 742 N N . GLU A 1 96 ? -9.233 13.279 16.044 1.00 84.56 96 GLU A N 1
ATOM 743 C CA . GLU A 1 96 ? -10.231 12.655 16.928 1.00 84.56 96 GLU A CA 1
ATOM 744 C C . GLU A 1 96 ? -11.149 11.684 16.165 1.00 84.56 96 GLU A C 1
ATOM 746 O O . GLU A 1 96 ? -11.504 10.612 16.654 1.00 84.56 96 GLU A O 1
ATOM 751 N N . GLN A 1 97 ? -11.480 12.017 14.913 1.00 83.88 97 GLN A N 1
ATOM 752 C CA . GLN A 1 97 ? -12.291 11.167 14.041 1.00 83.88 97 GLN A CA 1
ATOM 753 C C . GLN A 1 97 ? -11.590 9.848 13.689 1.00 83.88 97 GLN A C 1
ATOM 755 O O . GLN A 1 97 ? -12.233 8.797 13.660 1.00 83.88 97 GLN A O 1
ATOM 760 N N . SER A 1 98 ? -10.285 9.889 13.414 1.00 82.56 98 SER A N 1
ATOM 761 C CA . SER A 1 98 ? -9.484 8.701 13.107 1.00 82.56 98 SER A CA 1
ATOM 762 C C . SER A 1 98 ? -9.335 7.798 14.331 1.00 82.56 98 SER A C 1
ATOM 764 O O . SER A 1 98 ? -9.495 6.581 14.211 1.00 82.56 98 SER A O 1
ATOM 766 N N . MET A 1 99 ? -9.137 8.382 15.518 1.00 84.94 99 MET A N 1
ATOM 767 C CA . MET A 1 99 ? -9.113 7.634 16.781 1.00 84.94 99 MET A CA 1
ATOM 768 C C . MET A 1 99 ? -10.463 6.965 17.080 1.00 84.94 99 MET A C 1
ATOM 770 O O . MET A 1 99 ? -10.501 5.776 17.395 1.00 84.94 99 MET A O 1
ATOM 774 N N . ALA A 1 100 ? -11.579 7.681 16.903 1.00 85.94 100 ALA A N 1
ATOM 775 C CA . ALA A 1 100 ? -12.918 7.130 17.115 1.00 85.94 100 ALA A CA 1
ATOM 776 C C . ALA A 1 100 ? -13.225 5.943 16.181 1.00 85.94 100 ALA A C 1
ATOM 778 O O . ALA A 1 100 ? -13.768 4.929 16.619 1.00 85.94 100 ALA A O 1
ATOM 779 N N . LYS A 1 101 ? -12.832 6.031 14.902 1.00 82.81 101 LYS A N 1
ATOM 780 C CA . LYS A 1 101 ? -12.998 4.931 13.935 1.00 82.81 101 LYS A CA 1
ATOM 781 C C . LYS A 1 101 ? -12.182 3.699 14.316 1.00 82.81 101 LYS A C 1
ATOM 783 O O . LYS A 1 101 ? -12.668 2.583 14.164 1.00 82.81 101 LYS A O 1
ATOM 788 N N . GLN A 1 102 ? -10.967 3.887 14.823 1.00 83.56 102 GLN A N 1
ATOM 789 C CA . GLN A 1 102 ? -10.126 2.776 15.270 1.00 83.56 102 GLN A CA 1
ATOM 790 C C . GLN A 1 102 ? -10.649 2.120 16.539 1.00 83.56 102 GLN A C 1
ATOM 792 O O . GLN A 1 102 ? -10.642 0.897 16.623 1.00 83.56 102 GLN A O 1
ATOM 797 N N . ALA A 1 103 ? -11.186 2.902 17.476 1.00 85.00 103 ALA A N 1
ATOM 798 C CA . ALA A 1 103 ? -11.843 2.365 18.665 1.00 85.00 103 ALA A CA 1
ATOM 799 C C . ALA A 1 103 ? -13.067 1.488 18.326 1.00 85.00 103 ALA A C 1
ATOM 801 O O . ALA A 1 103 ? -13.445 0.618 19.105 1.00 85.00 103 ALA A O 1
ATOM 802 N N . GLN A 1 104 ? -13.686 1.683 17.156 1.00 85.75 104 GLN A N 1
ATOM 803 C CA . GLN A 1 104 ? -14.820 0.876 16.702 1.00 85.75 104 GLN A CA 1
ATOM 804 C C . GLN A 1 104 ? -14.409 -0.490 16.107 1.00 85.75 104 GLN A C 1
ATOM 806 O O . GLN A 1 104 ? -15.257 -1.375 15.942 1.00 85.75 104 GLN A O 1
ATOM 811 N N . VAL A 1 105 ? -13.125 -0.689 15.791 1.00 87.81 105 VAL A N 1
ATOM 812 C CA . VAL A 1 105 ? -12.592 -1.937 15.230 1.00 87.81 105 VAL A CA 1
ATOM 813 C C . VAL A 1 105 ? -12.389 -2.958 16.350 1.00 87.81 105 VAL A C 1
ATOM 815 O O . VAL A 1 105 ? -11.403 -2.917 17.076 1.00 87.81 105 VAL A O 1
ATOM 818 N N . ASN A 1 106 ? -13.332 -3.892 16.480 1.00 86.75 106 ASN A N 1
ATOM 819 C CA . ASN A 1 106 ? -13.342 -4.892 17.558 1.00 86.75 106 ASN A CA 1
ATOM 820 C C . ASN A 1 106 ? -13.037 -6.319 17.078 1.00 86.75 106 ASN A C 1
ATOM 822 O O . ASN A 1 106 ? -12.869 -7.222 17.893 1.00 86.75 106 ASN A O 1
ATOM 826 N N . GLN A 1 107 ? -13.013 -6.556 15.764 1.00 85.75 107 GLN A N 1
ATOM 827 C CA . GLN A 1 107 ? -12.795 -7.877 15.1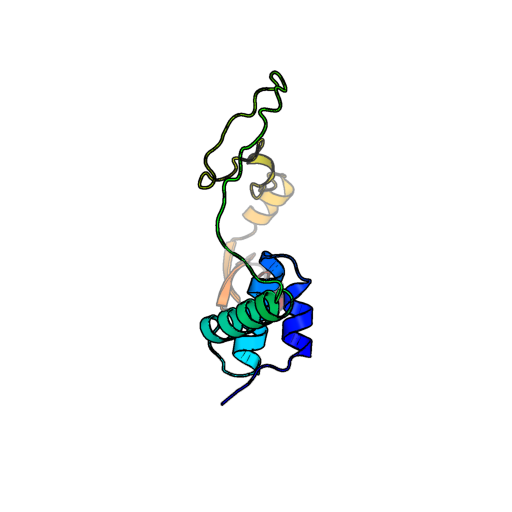76 1.00 85.75 107 GLN A CA 1
ATOM 828 C C . GLN A 1 107 ? -11.787 -7.799 14.033 1.00 85.75 107 GLN A C 1
ATOM 830 O O . GLN A 1 107 ? -11.670 -6.775 13.361 1.00 85.75 107 GLN A O 1
ATOM 835 N N . ALA A 1 108 ? -11.091 -8.906 13.786 1.00 88.31 108 ALA A N 1
ATOM 836 C CA . ALA A 1 108 ? -10.229 -9.080 12.627 1.00 88.31 108 ALA A CA 1
ATOM 837 C C . ALA A 1 108 ? -10.722 -10.264 11.790 1.00 88.31 108 ALA A C 1
ATOM 839 O O . ALA A 1 108 ? -11.054 -11.317 12.332 1.00 88.31 108 ALA A O 1
ATOM 840 N N . ILE A 1 109 ? -10.768 -10.091 10.471 1.00 88.69 109 ILE A N 1
ATOM 841 C CA . ILE A 1 109 ? -11.128 -11.137 9.509 1.00 88.69 109 ILE A CA 1
ATOM 842 C C . ILE A 1 109 ? -10.120 -11.173 8.363 1.00 88.69 109 ILE A C 1
ATOM 844 O O . ILE A 1 109 ? -9.421 -10.194 8.108 1.00 88.69 109 ILE A O 1
ATOM 848 N N . LEU A 1 110 ? -10.063 -12.288 7.643 1.00 91.19 110 LEU A N 1
ATOM 849 C CA . LEU A 1 110 ? -9.270 -12.394 6.423 1.00 91.19 110 LEU A CA 1
ATOM 850 C C . LEU A 1 110 ? -10.130 -12.030 5.213 1.00 91.19 110 LEU A C 1
ATOM 852 O O . LEU A 1 110 ? -11.275 -12.468 5.098 1.00 91.19 110 LEU A O 1
ATOM 856 N N . CYS A 1 111 ? -9.573 -11.250 4.288 1.00 90.06 111 CYS A N 1
ATOM 857 C CA . CYS A 1 111 ? -10.206 -11.041 2.991 1.00 90.06 111 CYS A CA 1
ATOM 858 C C . CYS A 1 111 ? -10.300 -12.381 2.231 1.00 90.06 111 CYS A C 1
ATOM 860 O O . CYS A 1 111 ? -9.271 -13.044 2.077 1.00 90.06 111 CYS A O 1
ATOM 862 N N . PRO A 1 112 ? -11.467 -12.760 1.676 1.00 90.38 112 PRO A N 1
ATOM 863 C CA . PRO A 1 112 ? -11.624 -14.031 0.963 1.00 90.38 112 PRO A CA 1
ATOM 864 C C . PRO A 1 112 ? -10.825 -14.106 -0.348 1.00 90.38 112 PRO A C 1
ATOM 866 O O . PRO A 1 112 ? -10.555 -15.198 -0.833 1.00 90.38 112 PRO A O 1
ATOM 869 N N . HIS A 1 113 ? -10.430 -12.963 -0.923 1.00 91.94 113 HIS A N 1
ATOM 870 C CA . HIS A 1 113 ? -9.714 -12.917 -2.202 1.00 91.94 113 HIS A CA 1
ATOM 871 C C . HIS A 1 113 ? -8.192 -12.904 -2.062 1.00 91.94 113 HIS A C 1
ATOM 873 O O . HIS A 1 113 ? -7.503 -13.543 -2.848 1.00 91.94 113 HIS A O 1
ATOM 879 N N . CYS A 1 114 ? -7.654 -12.147 -1.103 1.00 92.50 114 CYS A N 1
ATOM 880 C CA . CYS A 1 114 ? -6.208 -11.940 -0.975 1.00 92.50 114 CYS A CA 1
ATOM 881 C C . CYS A 1 114 ? -5.639 -12.381 0.374 1.00 92.50 114 CYS A C 1
ATOM 883 O O . CYS A 1 114 ? -4.450 -12.190 0.614 1.00 92.50 114 CYS A O 1
ATOM 885 N N . SER A 1 115 ? -6.463 -12.940 1.268 1.00 91.94 115 SER A N 1
ATOM 886 C CA . SER A 1 115 ? -6.073 -13.370 2.620 1.00 91.94 115 SER A CA 1
ATOM 887 C C . SER A 1 115 ? -5.424 -12.281 3.489 1.00 91.94 115 SER A C 1
ATOM 889 O O . SER A 1 115 ? -4.811 -12.581 4.507 1.00 91.94 115 SER A O 1
ATOM 891 N N . ALA A 1 116 ? -5.571 -11.004 3.124 1.00 92.00 116 ALA A N 1
ATOM 892 C CA . ALA A 1 116 ? -5.074 -9.905 3.940 1.00 92.00 116 ALA A CA 1
ATOM 893 C C . ALA A 1 116 ? -5.912 -9.771 5.229 1.00 92.00 116 ALA A C 1
ATOM 895 O O . ALA A 1 116 ? -7.145 -9.845 5.146 1.00 92.00 116 ALA A O 1
ATOM 896 N N . PRO A 1 117 ? -5.282 -9.552 6.398 1.00 90.75 117 PRO A N 1
ATOM 897 C CA . PRO A 1 117 ? -5.993 -9.291 7.644 1.00 90.75 117 PRO A CA 1
ATOM 898 C C . PRO A 1 117 ? -6.647 -7.903 7.614 1.00 90.75 117 PRO A C 1
ATOM 900 O O . PRO A 1 117 ? -6.011 -6.908 7.267 1.00 90.75 117 PRO A O 1
ATOM 903 N N . LEU A 1 118 ? -7.925 -7.838 7.984 1.00 89.19 118 LEU A N 1
ATOM 904 C CA . LEU A 1 118 ? -8.743 -6.627 8.003 1.00 89.19 118 LEU A CA 1
ATOM 905 C C . LEU A 1 118 ? -9.381 -6.452 9.377 1.00 89.19 118 LEU A C 1
ATOM 907 O O . LEU A 1 118 ? -10.120 -7.323 9.836 1.00 89.19 118 LEU A O 1
ATOM 911 N N . GLY A 1 119 ? -9.126 -5.305 10.004 1.00 89.38 119 GLY A N 1
ATOM 912 C CA . GLY A 1 119 ? -9.840 -4.870 11.198 1.00 89.38 119 GLY A CA 1
ATOM 913 C C . GLY A 1 119 ? -11.199 -4.279 10.824 1.00 89.38 119 GLY A C 1
ATOM 914 O O . GLY A 1 119 ? -11.273 -3.367 10.003 1.00 89.38 119 GLY A O 1
ATOM 915 N N . ILE A 1 120 ? -12.273 -4.800 11.409 1.00 88.06 120 ILE A N 1
ATOM 916 C CA . ILE A 1 120 ? -13.654 -4.405 11.121 1.00 88.06 120 ILE A CA 1
ATOM 917 C C . ILE A 1 120 ? -14.490 -4.287 12.410 1.00 88.06 120 ILE A C 1
ATOM 919 O O . ILE A 1 120 ? -14.162 -4.897 13.434 1.00 88.06 120 ILE A O 1
ATOM 923 N N . PRO A 1 121 ? -15.582 -3.507 12.395 1.00 86.81 121 PRO A N 1
ATOM 924 C CA . PRO A 1 121 ? -16.526 -3.480 13.505 1.00 86.81 121 PRO A CA 1
ATOM 925 C C . PRO A 1 121 ? -17.300 -4.803 13.617 1.00 86.81 121 PRO A C 1
ATOM 927 O O . PRO A 1 121 ? -17.471 -5.529 12.639 1.00 86.81 121 PRO A O 1
ATOM 930 N N . ALA A 1 122 ? -17.807 -5.094 14.817 1.00 83.38 122 ALA A N 1
ATOM 931 C CA . ALA A 1 122 ? -18.611 -6.290 15.095 1.00 83.38 122 ALA A CA 1
ATOM 932 C C . ALA A 1 122 ? -20.061 -6.199 14.574 1.00 83.38 122 ALA A C 1
ATOM 934 O O . ALA A 1 122 ? -20.826 -7.154 14.693 1.00 83.38 122 ALA A O 1
ATOM 935 N N . THR A 1 123 ? -20.464 -5.057 14.011 1.00 83.31 123 THR A N 1
ATOM 936 C CA . THR A 1 123 ? -21.788 -4.886 13.411 1.00 83.31 123 THR A CA 1
ATOM 937 C C . THR A 1 123 ? -21.870 -5.657 12.093 1.00 83.31 123 THR A C 1
ATOM 939 O O . THR A 1 123 ? -20.942 -5.643 11.289 1.00 83.31 123 THR A O 1
ATOM 942 N N . ARG A 1 124 ? -22.987 -6.353 11.865 1.00 85.25 124 ARG A N 1
ATOM 943 C CA . ARG A 1 124 ? -23.303 -7.095 10.633 1.00 85.25 124 ARG A CA 1
ATOM 944 C C . ARG A 1 124 ? -24.736 -6.739 10.210 1.00 85.25 124 ARG A C 1
ATOM 946 O O . ARG A 1 124 ? -25.550 -6.487 11.098 1.00 85.25 124 ARG A O 1
ATOM 953 N N . PRO A 1 125 ? -25.089 -6.755 8.914 1.00 88.25 125 PRO A N 1
ATOM 954 C CA . PRO A 1 125 ? -24.230 -6.975 7.751 1.00 88.25 125 PRO A CA 1
ATOM 955 C C . PRO A 1 125 ? -23.359 -5.752 7.437 1.00 88.25 125 PRO A C 1
ATOM 957 O O . PRO A 1 125 ? -23.789 -4.612 7.604 1.00 88.25 125 PRO A O 1
ATOM 960 N N . ILE A 1 126 ? -22.134 -5.990 6.966 1.00 87.81 126 ILE A N 1
ATOM 961 C CA . ILE A 1 126 ? -21.217 -4.920 6.545 1.00 87.81 126 ILE A CA 1
ATOM 962 C C . ILE A 1 126 ? -20.627 -5.205 5.175 1.00 87.81 126 ILE A C 1
ATOM 964 O O . ILE A 1 126 ? -20.301 -6.344 4.843 1.00 87.81 126 ILE A O 1
ATOM 968 N N . LYS A 1 127 ? -20.450 -4.129 4.415 1.00 90.25 127 LYS A N 1
ATOM 969 C CA . LYS A 1 127 ? -19.786 -4.109 3.118 1.00 90.25 127 LYS A CA 1
ATOM 970 C C . LYS A 1 127 ? -18.395 -3.513 3.306 1.00 90.25 127 LYS A C 1
ATOM 972 O O . LYS A 1 127 ? -18.269 -2.369 3.738 1.00 90.25 127 LYS A O 1
ATOM 977 N N . VAL A 1 128 ? -17.362 -4.303 3.026 1.00 89.19 128 VAL A N 1
ATOM 978 C CA . VAL A 1 128 ? -15.958 -3.927 3.235 1.00 89.19 128 VAL A CA 1
ATOM 979 C C . VAL A 1 128 ? -15.216 -4.017 1.910 1.00 89.19 128 VAL A C 1
ATOM 981 O O . VAL A 1 128 ? -15.218 -5.062 1.258 1.00 89.19 128 VAL A O 1
ATOM 984 N N . MET A 1 129 ? -14.550 -2.928 1.527 1.00 91.56 129 MET A N 1
ATOM 985 C CA . MET A 1 129 ? -13.553 -2.940 0.459 1.00 91.56 129 MET A CA 1
ATOM 986 C C . MET A 1 129 ? -12.174 -3.219 1.048 1.00 91.56 129 MET A C 1
ATOM 988 O O . MET A 1 129 ? -11.718 -2.508 1.943 1.00 91.56 129 MET A O 1
ATOM 992 N N . CYS A 1 130 ? -11.493 -4.241 0.534 1.00 91.06 130 CYS A N 1
ATOM 993 C CA . CYS A 1 130 ? -10.129 -4.540 0.951 1.00 91.06 130 CYS A CA 1
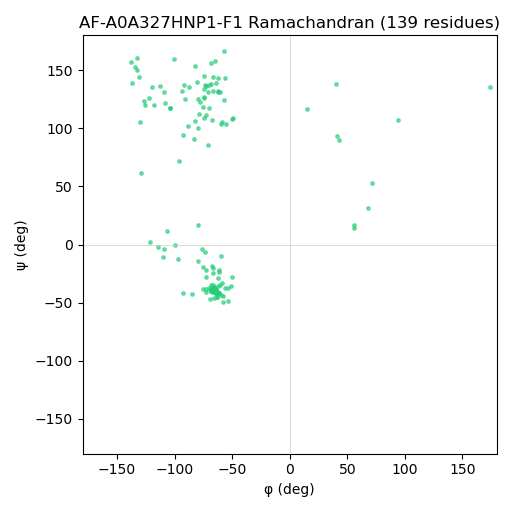ATOM 994 C C . CYS A 1 130 ? -9.142 -3.525 0.336 1.00 91.06 130 CYS A C 1
ATOM 996 O O . CYS A 1 130 ? -9.096 -3.413 -0.888 1.00 91.06 130 CYS A O 1
ATOM 998 N N . PRO A 1 131 ? -8.288 -2.842 1.124 1.00 90.50 131 PRO A N 1
ATOM 999 C CA . PRO A 1 131 ? -7.295 -1.907 0.592 1.00 90.50 131 PRO A CA 1
ATOM 1000 C C . PRO A 1 131 ? -6.182 -2.588 -0.220 1.00 90.50 131 PRO A C 1
ATOM 1002 O O . PRO A 1 131 ? -5.515 -1.919 -0.999 1.00 90.50 131 PRO A O 1
ATOM 1005 N N . ASN A 1 132 ? -5.978 -3.902 -0.061 1.00 91.31 132 ASN A N 1
ATOM 1006 C CA . ASN A 1 132 ? -4.914 -4.632 -0.757 1.00 91.31 132 ASN A CA 1
ATOM 1007 C C . ASN A 1 132 ? -5.319 -5.088 -2.170 1.00 91.31 132 ASN A C 1
ATOM 1009 O O . ASN A 1 132 ? -4.533 -4.983 -3.102 1.00 91.31 132 ASN A O 1
ATOM 1013 N N . CYS A 1 133 ? -6.542 -5.603 -2.345 1.00 92.62 133 CYS A N 1
ATOM 1014 C CA . CYS A 1 133 ? -7.008 -6.133 -3.637 1.00 92.62 133 CYS A CA 1
ATOM 1015 C C . CYS A 1 133 ? -8.163 -5.342 -4.263 1.00 92.62 133 CYS A C 1
ATOM 1017 O O . CYS A 1 133 ? -8.620 -5.707 -5.344 1.00 92.62 133 CYS A O 1
ATOM 1019 N N . MET A 1 134 ? -8.658 -4.303 -3.580 1.00 92.31 134 MET A N 1
ATOM 1020 C CA . MET A 1 134 ? -9.806 -3.477 -3.985 1.00 92.31 134 MET A CA 1
ATOM 1021 C C . MET A 1 134 ? -11.101 -4.261 -4.239 1.00 92.31 134 MET A C 1
ATOM 1023 O O . MET A 1 134 ? -12.054 -3.717 -4.789 1.00 92.31 134 MET A O 1
ATOM 1027 N N . GLN A 1 135 ? -11.163 -5.523 -3.809 1.00 92.56 135 GLN A N 1
ATOM 1028 C CA . GLN A 1 135 ? -12.369 -6.331 -3.904 1.00 92.56 135 GLN A CA 1
ATOM 1029 C C . GLN A 1 135 ? -13.322 -5.993 -2.765 1.00 92.56 135 GLN A C 1
ATOM 1031 O O . GLN A 1 135 ? -12.920 -5.800 -1.610 1.00 92.56 135 GLN A O 1
ATOM 1036 N N . GLU A 1 136 ? -14.597 -5.937 -3.116 1.00 91.38 136 GLU A N 1
ATOM 1037 C CA . GLU A 1 136 ? -15.689 -5.763 -2.181 1.00 91.38 136 GLU A CA 1
ATOM 1038 C C . GLU A 1 136 ? -16.139 -7.125 -1.653 1.00 91.38 136 GLU A C 1
ATOM 1040 O O . GLU A 1 136 ? -16.303 -8.081 -2.407 1.00 91.38 136 GLU A O 1
ATOM 1045 N N . SER A 1 137 ? -16.359 -7.207 -0.346 1.00 87.88 137 SER A N 1
ATOM 1046 C CA . SER A 1 137 ? -16.918 -8.394 0.294 1.00 87.88 137 SER A CA 1
ATOM 1047 C C . SER A 1 137 ? -17.959 -7.992 1.331 1.00 87.88 137 SER A C 1
ATOM 1049 O O . SER A 1 137 ? -17.778 -7.020 2.072 1.00 87.88 137 SER A O 1
ATOM 1051 N N . THR A 1 138 ? -19.058 -8.744 1.367 1.00 90.06 138 THR A N 1
ATOM 1052 C CA . THR A 1 138 ? -20.152 -8.533 2.316 1.00 90.06 138 THR A CA 1
ATOM 1053 C C . THR A 1 138 ? -20.135 -9.646 3.346 1.00 90.06 138 THR A C 1
ATOM 1055 O O . THR A 1 138 ? -20.253 -10.822 3.002 1.00 90.06 138 THR A O 1
ATOM 1058 N N . PHE A 1 139 ? -20.007 -9.273 4.614 1.00 84.94 139 PHE A N 1
ATOM 1059 C CA . PHE A 1 139 ? -19.963 -10.223 5.718 1.00 84.94 139 PHE A CA 1
ATOM 1060 C C . PHE A 1 139 ? -21.301 -10.231 6.448 1.00 84.94 139 PHE A C 1
ATOM 1062 O O . PHE A 1 139 ? -21.716 -9.219 7.024 1.00 84.94 139 PHE A O 1
ATOM 1069 N N . HIS A 1 140 ? -21.947 -11.391 6.408 1.00 84.44 140 HIS A N 1
ATOM 1070 C CA . HIS A 1 140 ? -23.143 -11.734 7.171 1.00 84.44 140 HIS A CA 1
ATOM 1071 C C . HIS A 1 140 ? -22.714 -12.583 8.383 1.00 84.44 140 HIS A C 1
ATOM 1073 O O . HIS A 1 140 ? -21.586 -13.073 8.390 1.00 84.44 140 HIS A O 1
ATOM 1079 N N . ASN A 1 141 ? -23.562 -12.652 9.416 1.00 76.00 141 ASN A N 1
ATOM 1080 C CA . ASN A 1 141 ? -23.284 -13.331 10.694 1.00 76.00 141 ASN A CA 1
ATOM 1081 C C . ASN A 1 141 ? -22.786 -14.772 10.503 1.00 76.00 141 ASN A C 1
ATOM 1083 O O . ASN A 1 141 ? -23.430 -15.485 9.700 1.00 76.00 141 ASN A O 1
#

pLDDT: mean 77.12, std 16.42, range [36.12, 92.69]

Solvent-accessible surface area (backbone atoms only — not comparable to full-atom values): 9437 Å² total; per-residue (Å²): 132,88,72,82,58,66,72,60,50,55,53,48,71,73,44,56,76,70,59,27,54,56,51,43,55,53,50,21,68,74,64,74,44,60,60,72,58,54,51,53,55,46,52,52,53,60,49,65,77,56,83,72,86,83,78,90,79,84,88,80,78,81,84,74,89,71,85,82,77,92,74,80,83,71,64,95,86,59,82,85,80,64,88,66,60,75,77,76,48,88,75,80,69,85,46,70,68,52,53,55,57,54,73,49,43,76,40,76,46,64,43,93,87,74,63,48,82,39,80,36,52,82,70,64,76,39,81,45,69,40,90,87,75,69,48,75,48,74,47,68,132

Nearest PDB structures (foldseek):
  2rn7-assembly1_A  TM=3.587E-01  e=6.665E-01  Shigella flexneri
  2cue-assembly1_A  TM=3.483E-01  e=1.643E+00  Homo sapiens